Protein AF-A0AB36ZAC1-F1 (afdb_monomer)

Foldseek 3Di:
DDDPPCVDDPPDCLVVDDLVRVLVVLLVVLCVVCVVVHDVSSVVSSVVVCVVSVRDPPPPPPVVPPPPPPDPDDD

Nearest PDB structures (foldseek):
  1lot-assembly1_A  TM=7.811E-01  e=7.678E+00  Homo sapiens

Secondary structure (DSSP, 8-state):
-------S---TTTTTS-HHHHHHHHHHHHHHHHTTT-HHHHHHHHHHHHHHTT-----S---------------

Solvent-accessible surface area (backbone atoms only — not comparable to full-atom values): 5003 Å² total; per-residue (Å²): 135,82,86,80,77,72,89,59,89,84,59,87,56,64,88,77,49,52,61,68,58,50,50,52,55,46,50,55,51,32,44,71,76,27,50,92,72,33,74,66,54,28,50,54,51,45,52,56,52,24,67,75,66,76,40,79,76,80,68,93,72,76,77,74,62,78,81,72,75,79,78,84,72,90,129

Mean predicted aligned error: 13.78 Å

Sequence (75 aa):
MSDNEQNSPVMDGAEDASNDEKLGGLIDQVEHDHGAEGAGAMADALRDRADETDTEITEESDASGPVEDSGTAQV

Structure (mmCIF, N/CA/C/O backbone):
data_AF-A0AB36ZAC1-F1
#
_entry.id   AF-A0AB36ZAC1-F1
#
loop_
_atom_site.group_PDB
_atom_site.id
_atom_site.type_symbol
_atom_site.label_atom_id
_atom_site.label_alt_id
_atom_site.label_comp_id
_atom_site.label_asym_id
_atom_site.label_entity_id
_atom_site.label_seq_id
_atom_site.pdbx_PDB_ins_code
_atom_site.Cartn_x
_atom_site.Cartn_y
_atom_site.Cartn_z
_atom_site.occupancy
_atom_site.B_iso_or_equiv
_atom_site.auth_seq_id
_atom_site.auth_comp_id
_atom_site.auth_asym_id
_atom_site.auth_atom_id
_atom_site.pdbx_PDB_model_num
ATOM 1 N N . MET A 1 1 ? -4.949 30.556 15.175 1.00 45.34 1 MET A N 1
ATOM 2 C CA . MET A 1 1 ? -4.338 29.242 14.909 1.00 45.34 1 MET A CA 1
ATOM 3 C C . MET A 1 1 ? -4.624 29.003 13.446 1.00 45.34 1 MET A C 1
ATOM 5 O O . MET A 1 1 ? -5.796 28.924 13.1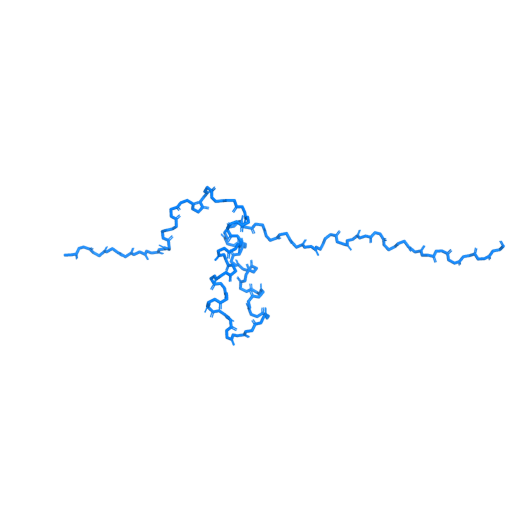22 1.00 45.34 1 MET A O 1
ATOM 9 N N . SER A 1 2 ? -3.619 29.141 12.582 1.00 51.84 2 SER A N 1
ATOM 10 C CA . SER A 1 2 ? -3.824 29.077 11.132 1.00 51.84 2 SER A CA 1
ATOM 11 C C . SER A 1 2 ? -3.861 27.623 10.691 1.00 51.84 2 SER A C 1
ATOM 13 O O . SER A 1 2 ? -3.032 26.828 11.132 1.00 51.84 2 SER A O 1
ATOM 15 N N . ASP A 1 3 ? -4.852 27.319 9.869 1.00 58.72 3 ASP A N 1
ATOM 16 C CA . ASP A 1 3 ? -5.219 26.009 9.353 1.00 58.72 3 ASP A CA 1
ATOM 17 C C . ASP A 1 3 ? -4.042 25.353 8.622 1.00 58.72 3 ASP A C 1
ATOM 19 O O . ASP A 1 3 ? -3.649 25.755 7.527 1.00 58.72 3 ASP A O 1
ATOM 23 N N . ASN A 1 4 ? -3.440 24.352 9.263 1.00 57.62 4 ASN A N 1
ATOM 24 C CA . ASN A 1 4 ? -2.437 23.489 8.654 1.00 57.62 4 ASN A CA 1
ATOM 25 C C . ASN A 1 4 ? -3.172 22.316 8.000 1.00 57.62 4 ASN A C 1
ATOM 27 O O . ASN A 1 4 ? -3.135 21.192 8.498 1.00 57.62 4 ASN A O 1
ATOM 31 N N . GLU A 1 5 ? -3.916 22.619 6.937 1.00 59.44 5 GLU A N 1
ATOM 32 C CA . GLU A 1 5 ? -4.601 21.627 6.112 1.00 59.44 5 GLU A CA 1
ATOM 33 C C . GLU A 1 5 ? -3.518 20.799 5.40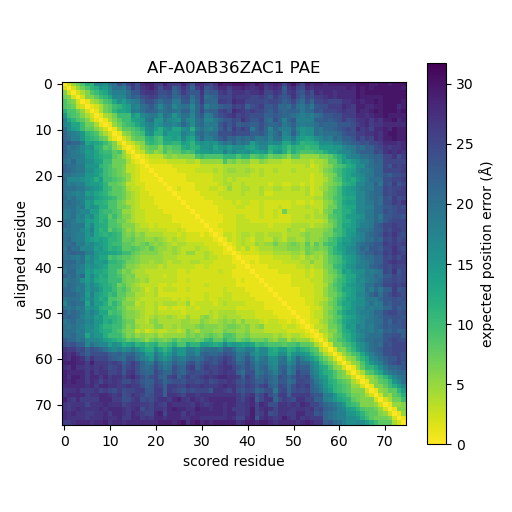1 1.00 59.44 5 GLU A C 1
ATOM 35 O O . GLU A 1 5 ? -2.957 21.197 4.377 1.00 59.44 5 GLU A O 1
ATOM 40 N N . GLN A 1 6 ? -3.121 19.683 6.016 1.00 55.00 6 GLN A N 1
ATOM 41 C CA . GLN A 1 6 ? -2.200 18.732 5.404 1.00 55.00 6 GLN A CA 1
ATOM 42 C C . GLN A 1 6 ? -2.947 18.013 4.281 1.00 55.00 6 GLN A C 1
ATOM 44 O O . GLN A 1 6 ? -3.586 16.991 4.500 1.00 55.00 6 GLN A O 1
ATOM 49 N N . ASN A 1 7 ? -2.889 18.577 3.074 1.00 56.47 7 ASN A N 1
ATOM 50 C CA . ASN A 1 7 ? -3.576 18.040 1.894 1.00 56.47 7 ASN A CA 1
ATOM 51 C C . ASN A 1 7 ? -2.941 16.756 1.337 1.00 56.47 7 ASN A C 1
ATOM 53 O O . ASN A 1 7 ? -3.454 16.195 0.372 1.00 56.47 7 ASN A O 1
ATOM 57 N N . SER A 1 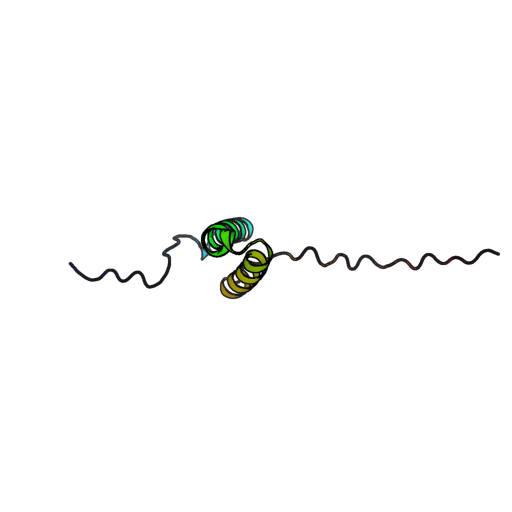8 ? -1.823 16.293 1.899 1.00 47.06 8 SER A N 1
ATOM 58 C CA . SER A 1 8 ? -1.175 15.027 1.547 1.00 47.06 8 SER A CA 1
ATOM 59 C C . SER A 1 8 ? -0.214 14.597 2.662 1.00 47.06 8 SER A C 1
ATOM 61 O O . SER A 1 8 ? 0.272 15.464 3.402 1.00 47.06 8 SER A O 1
ATOM 63 N N . PRO A 1 9 ? 0.089 13.292 2.792 1.00 57.16 9 PRO A N 1
ATOM 64 C CA . PRO A 1 9 ? 1.136 12.815 3.688 1.00 57.16 9 PRO A CA 1
ATOM 65 C C . PRO A 1 9 ? 2.463 13.520 3.378 1.00 57.16 9 PRO A C 1
ATOM 67 O O . PRO A 1 9 ? 2.994 13.412 2.276 1.00 57.16 9 PRO A O 1
ATOM 70 N N . VAL A 1 10 ? 3.002 14.262 4.348 1.00 55.41 10 VAL A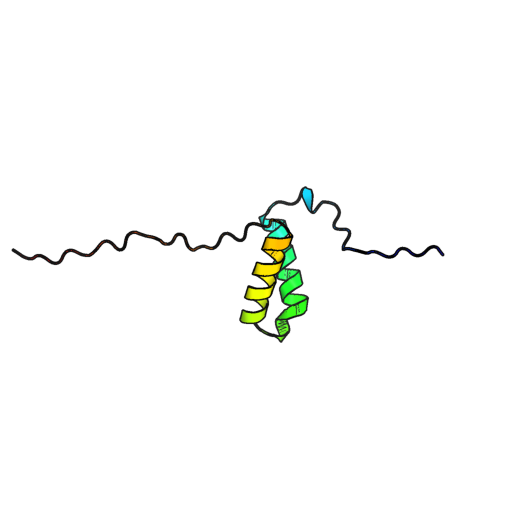 N 1
ATOM 71 C CA . VAL A 1 10 ? 4.363 14.808 4.267 1.00 55.41 10 VAL A CA 1
ATOM 72 C C . VAL A 1 10 ? 5.317 13.674 4.633 1.00 55.41 10 VAL A C 1
ATOM 74 O O . VAL A 1 10 ? 5.671 13.513 5.797 1.00 55.41 10 VAL A O 1
ATOM 77 N N . MET A 1 11 ? 5.687 12.849 3.657 1.00 53.28 11 MET A N 1
ATOM 78 C CA . MET A 1 11 ? 6.810 11.921 3.802 1.00 53.28 11 MET A CA 1
ATOM 79 C C . MET A 1 11 ? 8.069 12.639 3.320 1.00 53.28 11 MET A C 1
ATOM 81 O O . MET A 1 11 ? 8.391 12.641 2.133 1.00 53.28 11 MET A O 1
ATOM 85 N N . ASP A 1 12 ? 8.744 13.312 4.252 1.00 45.28 12 ASP A N 1
ATOM 86 C CA . ASP A 1 12 ? 10.097 13.830 4.040 1.00 45.28 12 ASP A CA 1
ATOM 87 C C . ASP A 1 12 ? 10.998 12.670 3.578 1.00 45.28 12 ASP A C 1
ATOM 89 O O . ASP A 1 12 ? 11.115 11.663 4.275 1.00 45.28 12 ASP A O 1
ATOM 93 N N . GLY A 1 13 ? 11.557 12.770 2.369 1.00 52.34 13 GLY A N 1
ATOM 94 C CA . GLY A 1 13 ? 12.401 11.729 1.773 1.00 52.34 13 GLY A CA 1
ATOM 95 C C . GLY A 1 13 ? 11.692 10.675 0.914 1.00 52.34 13 GLY A C 1
ATOM 96 O O . GLY A 1 13 ? 12.364 9.764 0.443 1.00 52.34 13 GLY A O 1
ATOM 97 N N . ALA A 1 14 ? 10.386 10.786 0.633 1.00 59.38 14 ALA A N 1
ATOM 98 C CA . ALA A 1 14 ? 9.725 9.860 -0.300 1.00 59.38 14 ALA A CA 1
ATOM 99 C C . ALA A 1 14 ? 10.358 9.876 -1.703 1.00 59.38 14 ALA A C 1
ATOM 101 O O . ALA A 1 14 ? 10.383 8.853 -2.372 1.00 59.38 14 ALA A O 1
ATOM 102 N N . GLU A 1 15 ? 10.919 11.000 -2.152 1.00 61.62 15 GLU A N 1
ATOM 103 C CA . GLU A 1 15 ? 11.636 11.068 -3.433 1.00 61.62 15 GLU A CA 1
ATOM 104 C C . GLU A 1 15 ? 13.020 10.385 -3.377 1.00 61.62 15 GLU A C 1
ATOM 106 O O . GLU A 1 15 ? 13.437 9.799 -4.375 1.00 61.62 15 GLU A O 1
ATOM 111 N N . ASP A 1 16 ? 13.679 10.391 -2.210 1.00 67.31 16 ASP A N 1
ATOM 112 C CA . ASP A 1 16 ? 15.031 9.847 -1.969 1.00 67.31 16 ASP A CA 1
ATOM 113 C C . ASP A 1 16 ? 15.040 8.382 -1.480 1.00 67.31 16 ASP A C 1
ATOM 115 O O . ASP A 1 16 ? 16.095 7.745 -1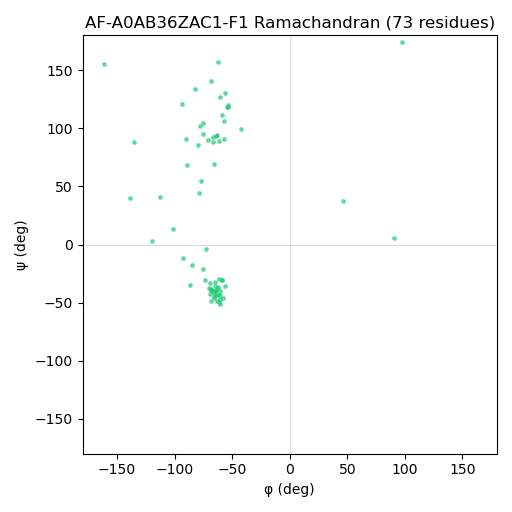.444 1.00 67.31 16 ASP A O 1
ATOM 119 N N . ALA A 1 17 ? 13.886 7.833 -1.090 1.00 73.50 17 ALA A N 1
ATOM 120 C CA . ALA A 1 17 ? 13.761 6.447 -0.650 1.00 73.50 17 ALA A CA 1
ATOM 121 C C . ALA A 1 17 ? 13.979 5.469 -1.816 1.00 73.50 17 ALA A C 1
ATOM 123 O O . ALA A 1 17 ? 13.502 5.690 -2.938 1.00 73.50 17 ALA A O 1
ATOM 124 N N . SER A 1 18 ? 14.669 4.358 -1.545 1.00 83.81 18 SER A N 1
ATOM 125 C CA . SER A 1 18 ? 14.809 3.276 -2.522 1.00 83.81 18 SER A CA 1
ATOM 126 C C . SER A 1 18 ? 13.443 2.670 -2.868 1.00 83.81 18 SER A C 1
ATOM 128 O O . SER A 1 18 ? 12.486 2.764 -2.098 1.00 83.81 18 SER A O 1
ATOM 130 N N . ASN A 1 19 ? 13.338 2.035 -4.038 1.00 84.00 19 ASN A N 1
ATOM 131 C CA . ASN A 1 19 ? 12.093 1.398 -4.475 1.00 84.00 19 ASN A CA 1
ATOM 132 C C . ASN A 1 19 ? 11.574 0.363 -3.458 1.00 84.00 19 ASN A C 1
ATOM 134 O O . ASN A 1 19 ? 10.373 0.281 -3.227 1.00 84.00 19 ASN A O 1
ATOM 138 N N . ASP A 1 20 ? 12.477 -0.364 -2.797 1.00 84.44 20 ASP A N 1
ATOM 139 C CA . ASP A 1 20 ? 12.124 -1.372 -1.792 1.00 84.44 20 ASP A CA 1
ATOM 140 C C . ASP A 1 20 ? 11.530 -0.741 -0.522 1.00 84.44 20 ASP A C 1
ATOM 142 O O . ASP A 1 20 ? 10.569 -1.259 0.044 1.00 84.44 20 ASP A O 1
ATOM 146 N N . GLU A 1 21 ? 12.060 0.406 -0.087 1.00 85.06 21 GLU A N 1
ATOM 147 C CA . GLU A 1 21 ? 11.520 1.165 1.050 1.00 85.06 21 GLU A CA 1
ATOM 148 C C . GLU A 1 21 ? 10.148 1.762 0.723 1.00 85.06 21 GLU A C 1
ATOM 150 O O . GLU A 1 21 ? 9.244 1.739 1.562 1.00 85.06 21 GLU A O 1
ATOM 155 N N . LYS A 1 22 ? 9.972 2.247 -0.513 1.00 84.75 22 LYS A N 1
ATOM 156 C CA . LYS A 1 22 ? 8.675 2.712 -1.023 1.00 84.75 22 LYS A CA 1
ATOM 157 C C . LYS A 1 22 ? 7.659 1.577 -1.033 1.00 84.75 22 LYS A C 1
ATOM 159 O O . LYS A 1 22 ? 6.570 1.735 -0.491 1.00 84.75 22 LYS A O 1
ATOM 164 N N . LEU A 1 23 ? 8.032 0.424 -1.583 1.00 86.62 23 LEU A N 1
ATOM 165 C CA . LEU A 1 23 ? 7.160 -0.740 -1.670 1.00 86.62 23 LEU A CA 1
ATOM 166 C C . LEU A 1 23 ? 6.783 -1.280 -0.285 1.00 86.62 23 LEU A C 1
ATOM 168 O O . LEU A 1 23 ? 5.610 -1.552 -0.044 1.00 86.62 23 LEU A O 1
ATOM 172 N N . GLY A 1 24 ? 7.737 -1.372 0.646 1.00 86.81 24 GLY A N 1
ATOM 173 C CA . GLY A 1 24 ? 7.455 -1.761 2.031 1.00 86.81 24 GLY A CA 1
ATOM 174 C C . GLY A 1 24 ? 6.451 -0.820 2.702 1.00 86.81 24 GLY A C 1
ATOM 175 O O . GLY A 1 24 ? 5.458 -1.272 3.267 1.00 86.81 24 GLY A O 1
ATOM 176 N N . GLY A 1 25 ? 6.645 0.493 2.549 1.00 87.00 25 GLY A N 1
ATOM 177 C CA . GLY A 1 25 ? 5.711 1.489 3.074 1.00 87.00 25 GLY A CA 1
ATOM 178 C C . GLY A 1 25 ? 4.326 1.453 2.417 1.00 87.00 25 GLY A C 1
ATOM 179 O O . GLY A 1 25 ? 3.336 1.744 3.086 1.00 87.00 25 GLY A O 1
ATOM 180 N N . LEU A 1 26 ? 4.236 1.103 1.129 1.00 87.38 26 LEU A N 1
ATOM 181 C CA . LEU A 1 26 ? 2.961 0.916 0.429 1.00 87.38 26 LEU A CA 1
ATOM 182 C C . LEU A 1 26 ? 2.216 -0.326 0.926 1.00 87.38 26 LEU A C 1
ATOM 184 O O . LEU A 1 26 ? 1.011 -0.254 1.149 1.00 87.38 26 LEU A O 1
ATOM 188 N N . ILE A 1 27 ? 2.921 -1.440 1.139 1.00 87.88 27 ILE A N 1
ATOM 189 C CA . ILE A 1 27 ? 2.329 -2.675 1.670 1.00 87.88 27 ILE A CA 1
ATOM 190 C C . ILE A 1 27 ? 1.740 -2.427 3.060 1.00 87.88 27 ILE A C 1
ATOM 192 O O . ILE A 1 27 ? 0.586 -2.778 3.289 1.00 87.88 27 ILE A O 1
ATO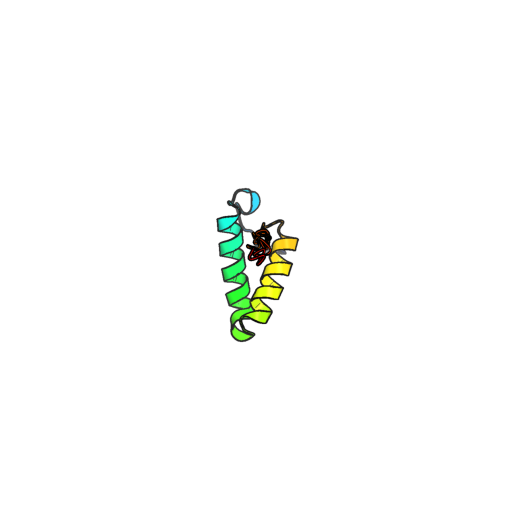M 196 N N . ASP A 1 28 ? 2.480 -1.759 3.948 1.00 89.12 28 ASP A N 1
ATOM 197 C CA . ASP A 1 28 ? 2.002 -1.436 5.298 1.00 89.12 28 ASP A CA 1
ATOM 198 C C . ASP A 1 28 ? 0.736 -0.556 5.266 1.00 89.12 28 ASP A C 1
ATOM 200 O O . A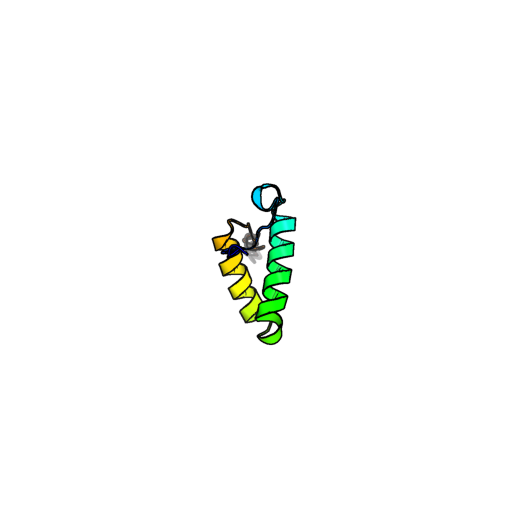SP A 1 28 ? -0.197 -0.759 6.046 1.00 89.12 28 ASP A O 1
ATOM 204 N N . GLN A 1 29 ? 0.679 0.415 4.347 1.00 88.44 29 GLN A N 1
ATOM 205 C CA . GLN A 1 29 ? -0.495 1.279 4.158 1.00 88.44 29 GLN A CA 1
ATOM 206 C C . GLN A 1 29 ? -1.703 0.492 3.649 1.00 88.44 29 GLN A C 1
ATOM 208 O O . GLN A 1 29 ? -2.808 0.625 4.174 1.00 88.44 29 GLN A O 1
ATOM 213 N N . VAL A 1 30 ? -1.492 -0.357 2.646 1.00 89.19 30 VAL A N 1
ATOM 214 C CA . VAL A 1 30 ? -2.552 -1.178 2.062 1.00 89.19 30 VAL A CA 1
ATOM 215 C C . VAL A 1 30 ? -3.062 -2.217 3.060 1.00 89.19 30 VAL A C 1
ATOM 217 O O . VAL A 1 30 ? -4.268 -2.428 3.148 1.00 89.19 30 VAL A O 1
ATOM 220 N N . GLU A 1 31 ? -2.187 -2.840 3.850 1.00 89.00 31 GLU A N 1
ATOM 221 C CA . GLU A 1 31 ? -2.597 -3.773 4.902 1.00 89.00 31 GLU A CA 1
ATOM 222 C C . GLU A 1 31 ? -3.409 -3.068 5.994 1.00 89.00 31 GLU A C 1
ATOM 224 O O . GLU A 1 31 ? -4.419 -3.601 6.457 1.00 89.00 31 GLU A O 1
ATOM 229 N N . HIS A 1 32 ? -3.023 -1.852 6.379 1.00 88.75 32 HIS A N 1
ATOM 230 C CA . HIS A 1 32 ? -3.781 -1.070 7.349 1.00 88.75 32 HIS A CA 1
ATOM 231 C C . HIS A 1 32 ? -5.199 -0.733 6.851 1.00 88.75 32 HIS A C 1
ATOM 233 O O . HIS A 1 32 ? -6.162 -0.871 7.610 1.00 88.75 32 HIS A O 1
ATOM 239 N N . ASP A 1 33 ? -5.334 -0.324 5.587 1.00 86.12 33 ASP A N 1
ATOM 240 C CA . ASP A 1 33 ? -6.601 0.173 5.040 1.00 86.12 33 ASP A CA 1
ATOM 241 C C . ASP A 1 33 ? -7.506 -0.951 4.499 1.00 86.12 33 ASP A C 1
ATOM 243 O O . ASP A 1 33 ? -8.724 -0.902 4.672 1.00 86.12 33 ASP A O 1
ATOM 247 N N . HIS A 1 34 ? -6.919 -2.002 3.914 1.00 88.38 34 HIS A N 1
ATOM 248 C CA . HIS A 1 34 ? -7.624 -3.094 3.226 1.00 88.38 34 HIS A CA 1
ATOM 249 C C . HIS A 1 34 ? -7.374 -4.486 3.834 1.00 88.38 34 HIS A C 1
ATOM 251 O O . HIS A 1 34 ? -7.919 -5.480 3.349 1.00 88.38 34 HIS A O 1
ATOM 257 N N . GLY A 1 35 ? -6.619 -4.608 4.931 1.00 85.25 35 GLY A N 1
ATOM 258 C CA . GLY A 1 35 ? -6.310 -5.906 5.552 1.00 85.25 35 GLY A CA 1
ATOM 259 C C . GLY A 1 35 ? -7.543 -6.700 5.990 1.00 85.25 35 GLY A C 1
ATOM 260 O O . GLY A 1 35 ? -7.560 -7.931 5.924 1.00 85.25 35 GLY A O 1
ATOM 261 N N . ALA A 1 36 ? -8.621 -6.007 6.368 1.00 90.12 36 ALA A N 1
ATOM 262 C CA . ALA A 1 36 ? -9.902 -6.631 6.702 1.00 90.12 36 ALA A CA 1
ATOM 263 C C . ALA A 1 36 ? -10.694 -7.115 5.469 1.00 90.12 36 ALA A C 1
ATOM 265 O O . ALA A 1 36 ? -11.568 -7.973 5.602 1.00 90.12 36 ALA A O 1
ATOM 266 N N . GLU A 1 37 ? -10.400 -6.577 4.284 1.00 88.00 37 GLU A N 1
ATOM 267 C CA . GLU A 1 37 ? -11.055 -6.907 3.010 1.00 88.00 37 GLU A CA 1
ATOM 268 C C . GLU A 1 37 ? -10.423 -8.140 2.344 1.00 88.00 37 GLU A C 1
ATOM 270 O O . GLU A 1 37 ? -11.049 -8.809 1.518 1.00 88.00 37 GLU A O 1
ATOM 275 N N . GLY A 1 38 ? -9.214 -8.501 2.780 1.00 88.44 38 GLY A N 1
ATOM 276 C CA . GLY A 1 38 ? -8.508 -9.714 2.395 1.00 88.44 38 GLY A CA 1
ATOM 277 C C . GLY A 1 38 ? -7.485 -9.507 1.280 1.00 88.44 38 GLY A C 1
ATOM 278 O O . GLY A 1 38 ? -7.355 -8.440 0.688 1.00 88.44 38 GLY A O 1
ATOM 279 N N . ALA A 1 39 ? -6.737 -10.574 0.987 1.00 85.50 39 ALA A N 1
ATOM 280 C CA . ALA A 1 39 ? -5.547 -10.510 0.135 1.00 85.50 39 ALA A CA 1
ATOM 281 C C . ALA A 1 39 ? -5.803 -10.034 -1.306 1.00 85.50 39 ALA A C 1
ATOM 283 O O . ALA A 1 39 ? -4.920 -9.428 -1.897 1.00 85.50 39 ALA A O 1
ATOM 284 N N . GLY A 1 40 ? -6.993 -10.283 -1.865 1.00 87.06 40 GLY A N 1
ATOM 285 C CA . GLY A 1 40 ? -7.342 -9.814 -3.212 1.00 87.06 40 GLY A CA 1
ATOM 286 C C . GLY A 1 40 ? -7.484 -8.294 -3.284 1.00 87.06 40 GLY A C 1
ATOM 287 O O . GLY A 1 40 ? -6.849 -7.665 -4.119 1.00 87.06 40 GLY A O 1
ATOM 288 N N . ALA A 1 41 ? -8.238 -7.706 -2.349 1.00 87.31 41 ALA A N 1
ATOM 289 C CA . ALA A 1 41 ? -8.401 -6.255 -2.259 1.00 87.31 41 ALA A CA 1
ATOM 290 C C . ALA A 1 41 ? -7.065 -5.551 -1.979 1.00 87.31 41 ALA A C 1
ATOM 292 O O . ALA A 1 41 ? -6.791 -4.502 -2.549 1.00 87.31 41 ALA A O 1
ATOM 293 N N . MET A 1 42 ? -6.203 -6.167 -1.161 1.00 88.50 42 MET A N 1
ATOM 294 C CA . MET A 1 42 ? -4.848 -5.664 -0.932 1.00 88.50 42 MET A CA 1
ATOM 295 C C . MET A 1 42 ? -3.979 -5.712 -2.196 1.00 88.50 42 MET A C 1
ATOM 297 O O . MET A 1 42 ? -3.233 -4.776 -2.448 1.00 88.50 42 MET A O 1
ATOM 301 N N . ALA A 1 43 ? -4.066 -6.765 -3.011 1.00 89.12 43 ALA A N 1
ATOM 302 C CA . ALA A 1 43 ? -3.297 -6.841 -4.252 1.00 89.12 43 ALA A CA 1
ATOM 303 C C . ALA A 1 43 ? -3.734 -5.769 -5.265 1.00 89.12 43 ALA A C 1
ATOM 305 O O . ALA A 1 43 ? -2.879 -5.092 -5.835 1.00 89.12 43 ALA A O 1
ATOM 306 N N . ASP A 1 44 ? -5.047 -5.578 -5.432 1.00 89.38 44 ASP A N 1
ATOM 307 C CA . ASP A 1 44 ? -5.602 -4.548 -6.318 1.00 89.38 44 ASP A CA 1
ATOM 308 C C . ASP A 1 44 ? -5.210 -3.140 -5.835 1.00 89.38 44 ASP A C 1
ATOM 310 O O . ASP A 1 44 ? -4.663 -2.347 -6.599 1.00 89.38 44 ASP A O 1
ATOM 314 N N . ALA A 1 45 ? -5.386 -2.854 -4.539 1.00 88.31 45 ALA A N 1
ATOM 315 C CA . ALA A 1 45 ? -5.020 -1.566 -3.955 1.00 88.31 45 ALA A CA 1
ATOM 316 C C . ALA A 1 45 ? -3.509 -1.288 -4.036 1.00 88.31 45 ALA A C 1
ATOM 318 O O . ALA A 1 45 ? -3.105 -0.156 -4.295 1.00 88.31 45 ALA A O 1
ATOM 319 N N . LEU A 1 46 ? -2.665 -2.308 -3.845 1.00 88.62 46 LEU A N 1
ATOM 320 C CA . LEU A 1 46 ? -1.212 -2.178 -3.966 1.00 88.62 46 LEU A CA 1
ATOM 321 C C . LEU A 1 46 ? -0.791 -1.869 -5.408 1.00 88.62 46 LEU A C 1
ATOM 323 O O . LEU A 1 46 ? 0.073 -1.018 -5.610 1.00 88.62 46 LEU A O 1
ATOM 327 N N . ARG A 1 47 ? -1.420 -2.520 -6.396 1.00 87.88 47 ARG A N 1
ATOM 328 C CA . ARG A 1 47 ? -1.189 -2.270 -7.824 1.00 87.88 47 ARG A CA 1
ATOM 329 C C . ARG A 1 47 ? -1.531 -0.825 -8.193 1.00 87.88 47 ARG A C 1
ATOM 331 O O . ARG A 1 47 ? -0.685 -0.130 -8.750 1.00 87.88 47 ARG A O 1
ATOM 338 N N . ASP A 1 48 ? -2.725 -0.368 -7.817 1.00 88.38 48 ASP A N 1
ATOM 339 C CA . ASP A 1 48 ? -3.197 0.992 -8.100 1.00 88.38 48 ASP A CA 1
ATOM 340 C C . ASP A 1 48 ? -2.288 2.049 -7.455 1.00 88.38 48 ASP A C 1
ATOM 342 O O . ASP A 1 48 ? -1.927 3.048 -8.080 1.00 88.38 48 ASP A O 1
ATOM 346 N N . ARG A 1 49 ? -1.883 1.818 -6.198 1.00 83.19 49 ARG A N 1
ATOM 347 C CA . ARG A 1 49 ? -1.053 2.763 -5.444 1.00 83.19 49 ARG A CA 1
ATOM 348 C C . ARG A 1 49 ? 0.370 2.841 -5.982 1.00 83.19 49 ARG A C 1
ATOM 350 O O . ARG A 1 49 ? 0.937 3.927 -6.012 1.00 83.19 49 ARG A O 1
ATOM 357 N N . ALA A 1 50 ? 0.935 1.715 -6.406 1.00 86.19 50 ALA A N 1
ATOM 358 C CA . ALA A 1 50 ? 2.269 1.676 -6.983 1.00 86.19 50 ALA A CA 1
ATOM 359 C C . ALA A 1 50 ? 2.341 2.371 -8.350 1.00 86.19 50 ALA A C 1
ATOM 361 O O . ALA A 1 50 ? 3.307 3.092 -8.599 1.00 86.19 50 ALA A O 1
ATOM 362 N N . ASP A 1 51 ? 1.307 2.226 -9.187 1.00 83.94 51 ASP A N 1
ATOM 363 C CA . ASP A 1 51 ? 1.195 2.959 -10.454 1.00 83.94 51 ASP A CA 1
ATOM 364 C C . ASP A 1 51 ? 1.061 4.480 -10.216 1.00 83.94 51 ASP A C 1
ATOM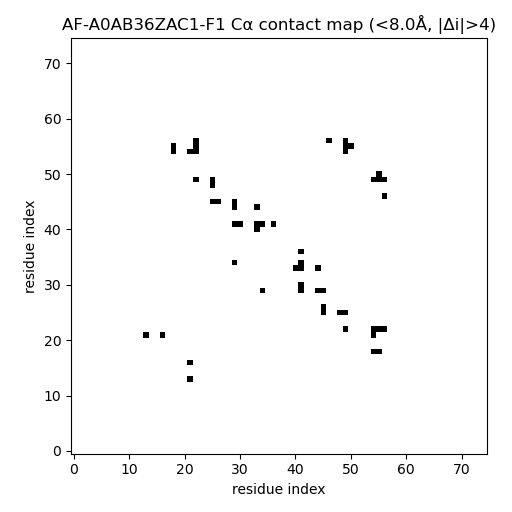 366 O O . ASP A 1 51 ? 1.613 5.276 -10.974 1.00 83.94 51 ASP A O 1
ATOM 370 N N . GLU A 1 52 ? 0.373 4.911 -9.150 1.00 82.75 52 GLU A N 1
ATOM 371 C CA . GLU A 1 52 ? 0.264 6.334 -8.778 1.00 82.75 52 GLU A CA 1
ATOM 372 C C . GLU A 1 52 ? 1.596 6.926 -8.281 1.00 82.75 52 GLU A C 1
ATOM 374 O O . GLU A 1 52 ? 1.871 8.107 -8.501 1.00 82.75 52 GLU A O 1
ATOM 379 N N . THR A 1 53 ? 2.425 6.124 -7.608 1.00 77.81 53 THR A N 1
ATOM 380 C CA . THR A 1 53 ? 3.675 6.580 -6.978 1.00 77.81 53 THR A CA 1
ATOM 381 C C . THR A 1 53 ? 4.934 6.243 -7.775 1.00 77.81 53 THR A C 1
ATOM 383 O O . THR A 1 53 ? 6.032 6.324 -7.214 1.00 77.81 53 THR A O 1
ATOM 386 N N . ASP A 1 54 ? 4.797 5.839 -9.046 1.00 78.69 54 ASP A N 1
ATOM 387 C CA . ASP A 1 54 ? 5.894 5.351 -9.900 1.00 78.69 54 ASP A CA 1
ATOM 388 C C . ASP A 1 54 ? 6.782 4.319 -9.165 1.00 78.69 54 ASP A C 1
ATOM 390 O O . ASP A 1 54 ? 8.012 4.325 -9.256 1.00 78.69 54 ASP A O 1
ATOM 394 N N . THR A 1 55 ? 6.165 3.465 -8.343 1.00 82.69 55 THR A N 1
ATOM 395 C CA . THR A 1 55 ? 6.870 2.434 -7.575 1.00 82.69 55 THR A CA 1
ATOM 396 C C . THR A 1 55 ? 6.863 1.139 -8.365 1.00 82.69 55 THR A C 1
ATOM 398 O O . THR A 1 55 ? 5.810 0.598 -8.692 1.00 82.69 55 THR A O 1
ATOM 401 N N . GLU A 1 56 ? 8.043 0.611 -8.673 1.00 81.50 56 GLU A N 1
ATOM 402 C CA . GLU A 1 56 ? 8.140 -0.626 -9.434 1.00 81.50 56 GLU A CA 1
ATOM 403 C C . GLU A 1 56 ? 7.806 -1.819 -8.540 1.00 81.50 56 GLU A C 1
ATOM 405 O O . GLU A 1 56 ? 8.620 -2.279 -7.736 1.00 81.50 56 GLU A O 1
ATOM 410 N N . ILE A 1 57 ? 6.607 -2.370 -8.721 1.00 77.19 57 ILE A N 1
ATOM 411 C CA . ILE A 1 57 ? 6.322 -3.742 -8.316 1.00 77.19 57 ILE A CA 1
ATOM 412 C C . ILE A 1 57 ? 6.936 -4.617 -9.398 1.00 77.19 57 ILE A C 1
ATOM 414 O O . ILE A 1 57 ? 6.388 -4.743 -10.495 1.00 77.19 57 ILE A O 1
ATOM 418 N N . THR A 1 58 ? 8.105 -5.194 -9.112 1.00 64.75 58 THR A N 1
ATOM 419 C CA . THR A 1 58 ? 8.637 -6.268 -9.950 1.00 64.75 58 THR A CA 1
ATOM 420 C C . THR A 1 58 ? 7.651 -7.424 -9.862 1.00 64.75 58 THR A C 1
ATOM 422 O O . THR A 1 58 ? 7.687 -8.229 -8.934 1.00 64.75 58 THR A O 1
ATOM 425 N N . GLU A 1 59 ? 6.728 -7.480 -10.815 1.00 56.38 59 GLU A N 1
ATOM 426 C CA . GLU A 1 59 ? 5.963 -8.681 -11.089 1.00 56.38 59 GLU A CA 1
ATOM 427 C C . GLU A 1 59 ? 7.011 -9.736 -11.437 1.00 56.38 59 GLU A C 1
ATOM 429 O O . GLU A 1 59 ? 7.680 -9.641 -12.469 1.00 56.38 59 GLU A O 1
ATOM 434 N N . GLU A 1 60 ? 7.194 -10.738 -10.582 1.00 50.91 60 GLU A N 1
ATOM 435 C CA . GLU A 1 60 ? 7.852 -11.982 -10.972 1.00 50.91 60 GLU A CA 1
ATOM 436 C C . GLU A 1 60 ? 6.939 -12.679 -11.998 1.00 50.91 60 GLU A C 1
ATOM 438 O O . GLU A 1 60 ? 6.243 -13.649 -11.728 1.00 50.91 60 GLU A O 1
ATOM 443 N N . SER A 1 61 ? 6.832 -12.095 -13.183 1.00 48.81 61 SER A N 1
ATOM 444 C CA . SER A 1 61 ? 6.093 -12.590 -14.335 1.00 48.81 61 SER A CA 1
ATOM 445 C C . SER A 1 61 ? 6.915 -12.342 -15.594 1.00 48.81 61 SER A C 1
ATOM 447 O O . SER A 1 61 ? 6.388 -12.032 -16.653 1.00 48.81 61 SER A O 1
ATOM 449 N N . ASP A 1 62 ? 8.228 -12.549 -15.483 1.00 46.31 62 ASP A N 1
ATOM 450 C CA . ASP A 1 62 ? 9.046 -13.015 -16.604 1.00 46.31 62 ASP A CA 1
ATOM 451 C C . ASP A 1 62 ? 9.572 -14.432 -16.326 1.00 46.31 62 ASP A C 1
ATOM 453 O O . ASP A 1 62 ? 10.694 -14.817 -16.642 1.00 46.31 62 ASP A O 1
ATOM 457 N N . ALA A 1 63 ? 8.703 -15.268 -15.754 1.00 51.22 63 ALA A N 1
ATOM 458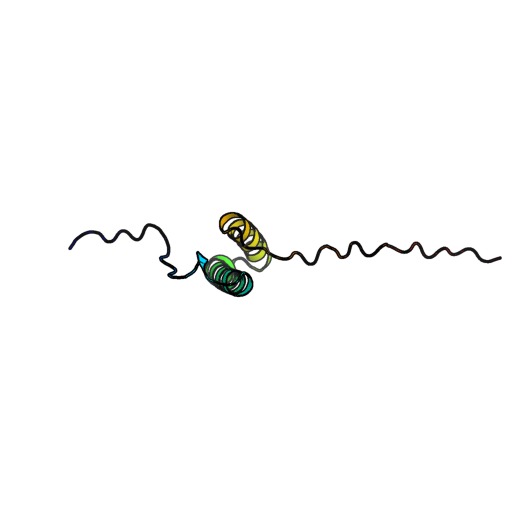 C CA . ALA A 1 63 ? 8.744 -16.698 -16.011 1.00 51.22 63 ALA A CA 1
ATOM 459 C C . ALA A 1 63 ? 8.093 -17.004 -17.376 1.00 51.22 63 ALA A C 1
ATOM 461 O O . ALA A 1 63 ? 7.366 -17.983 -17.518 1.00 51.22 63 ALA A O 1
ATOM 462 N N . SER A 1 64 ? 8.402 -16.224 -18.421 1.00 52.12 64 SER A N 1
ATOM 463 C CA . SER A 1 64 ? 8.426 -16.765 -19.781 1.00 52.12 64 SER A CA 1
ATOM 464 C C . SER A 1 64 ? 9.721 -17.566 -19.945 1.00 52.12 64 SER A C 1
ATOM 466 O O . SER A 1 64 ? 10.519 -17.340 -20.855 1.00 52.12 64 SER A O 1
ATOM 468 N N . GLY A 1 65 ? 9.943 -18.535 -19.050 1.00 52.78 65 GLY A N 1
ATOM 469 C CA . GLY A 1 65 ? 10.856 -19.621 -19.355 1.00 52.78 65 GLY A CA 1
ATOM 470 C C . GLY A 1 65 ? 10.347 -20.257 -20.649 1.00 52.78 65 GLY A C 1
ATOM 471 O O . GLY A 1 65 ? 9.139 -20.499 -20.749 1.00 52.78 65 GLY A O 1
ATOM 472 N N . PRO A 1 66 ? 11.198 -20.473 -21.667 1.00 55.62 66 PRO A N 1
ATOM 473 C CA . PRO A 1 66 ? 10.759 -21.185 -22.850 1.00 55.62 66 PRO A CA 1
ATOM 474 C C . PRO A 1 66 ? 10.173 -22.505 -22.360 1.00 55.62 66 PRO A C 1
ATOM 476 O O . PRO A 1 66 ? 10.851 -23.277 -21.683 1.00 55.62 66 PRO A O 1
ATOM 479 N N . VAL A 1 67 ? 8.894 -22.743 -22.646 1.00 64.25 67 VAL A N 1
ATOM 480 C CA . VAL A 1 67 ? 8.352 -24.094 -22.600 1.00 64.25 67 VAL A CA 1
ATOM 481 C C . VAL A 1 67 ? 9.144 -24.861 -23.649 1.00 64.25 67 VAL A C 1
ATOM 483 O O . VAL A 1 67 ? 8.831 -24.825 -24.836 1.00 64.25 67 VAL A O 1
ATOM 486 N N . GLU A 1 68 ? 10.272 -25.438 -23.238 1.00 58.91 68 GLU A N 1
ATOM 487 C CA . GLU A 1 68 ? 11.030 -26.359 -24.063 1.00 58.91 68 GLU A CA 1
ATOM 488 C C . GLU A 1 68 ? 10.108 -27.554 -24.268 1.00 58.91 68 GLU A C 1
ATOM 490 O O . GLU A 1 68 ? 9.978 -28.437 -23.416 1.00 58.91 68 GLU A O 1
ATOM 495 N N . ASP A 1 69 ? 9.381 -27.484 -25.384 1.00 58.59 69 ASP A N 1
ATOM 496 C CA . ASP A 1 69 ? 8.657 -28.568 -26.014 1.00 58.59 69 ASP A CA 1
ATOM 497 C C . ASP A 1 69 ? 9.571 -29.788 -25.970 1.00 58.59 69 ASP A C 1
ATOM 499 O O . ASP A 1 69 ? 10.546 -29.899 -26.717 1.00 58.59 69 ASP A O 1
ATOM 503 N N . SER A 1 70 ? 9.322 -30.656 -24.988 1.00 59.56 70 SER A N 1
ATOM 504 C CA . SER A 1 70 ? 10.039 -31.906 -24.826 1.00 59.56 70 SER A CA 1
ATOM 505 C C . SER A 1 70 ? 9.674 -32.772 -26.019 1.00 59.56 70 SER A C 1
ATOM 507 O O . SER A 1 70 ? 8.709 -33.538 -25.983 1.00 59.56 70 SER A O 1
ATOM 509 N N . GLY A 1 71 ? 10.453 -32.605 -27.088 1.00 56.97 71 GLY A N 1
ATOM 510 C CA . GLY A 1 71 ? 10.391 -33.362 -28.322 1.00 56.97 71 GLY A CA 1
ATOM 511 C C . GLY A 1 71 ? 10.569 -34.841 -28.025 1.00 56.97 71 GLY A C 1
ATOM 512 O O . GLY A 1 71 ? 11.674 -35.380 -28.001 1.00 56.97 71 GLY A O 1
ATOM 513 N N . THR A 1 72 ? 9.449 -35.513 -27.799 1.00 69.31 72 THR A N 1
ATOM 514 C CA . THR A 1 72 ? 9.356 -36.963 -27.833 1.00 69.31 72 THR A CA 1
ATOM 515 C C . THR A 1 72 ? 9.368 -37.383 -29.296 1.00 69.31 72 THR A C 1
ATOM 517 O O . THR A 1 72 ? 8.340 -37.421 -29.961 1.00 69.31 72 THR A O 1
ATOM 520 N N . ALA A 1 73 ? 10.546 -37.721 -29.811 1.00 64.50 73 ALA A N 1
ATOM 521 C CA . ALA A 1 73 ? 10.668 -38.480 -31.048 1.00 64.50 73 ALA A CA 1
ATOM 522 C C . ALA A 1 73 ? 11.713 -39.579 -30.854 1.00 64.50 73 ALA A C 1
ATOM 524 O O . ALA A 1 73 ? 12.904 -39.399 -31.087 1.00 64.50 73 ALA A O 1
ATOM 525 N N . GLN A 1 74 ? 11.226 -40.724 -30.375 1.00 57.91 74 GLN A N 1
ATOM 526 C CA . GLN A 1 74 ? 11.921 -41.997 -30.497 1.00 57.91 74 GLN A CA 1
ATOM 527 C C . GLN A 1 74 ? 12.116 -42.344 -31.976 1.00 57.91 74 GLN A C 1
ATOM 529 O O . GLN A 1 74 ? 11.118 -42.416 -32.693 1.00 57.91 74 GLN A O 1
ATOM 534 N N . VAL A 1 75 ? 13.358 -42.631 -32.380 1.00 57.28 75 VAL A N 1
ATOM 535 C CA . VAL A 1 75 ? 13.733 -43.594 -33.434 1.00 57.28 75 VAL A CA 1
ATOM 536 C C . VAL A 1 75 ? 15.066 -44.226 -33.057 1.00 57.28 75 VAL A C 1
ATOM 538 O O . VAL A 1 75 ? 16.001 -43.462 -32.736 1.00 57.28 75 VAL A O 1
#

Radius of gyration: 20.46 Å; Cα contacts (8 Å, |Δi|>4): 28; chains: 1; bounding box: 26×73×48 Å

pLDDT: mean 72.34, std 15.5, range [45.28, 90.12]